Protein AF-A0A6G4WIN7-F1 (afdb_monomer)

Solvent-accessible surface area (backbone atoms only — not comparable to full-atom values): 10337 Å² total; per-residue (Å²): 137,85,84,78,76,86,68,85,60,103,59,51,89,54,84,38,66,51,66,68,57,54,38,56,50,42,56,71,66,41,91,82,50,74,88,77,73,85,82,85,80,58,72,78,83,76,87,49,77,48,69,53,94,63,40,64,57,97,91,48,74,51,52,27,72,78,29,34,38,50,47,69,62,86,67,47,64,68,57,52,21,52,51,42,48,59,62,41,52,58,50,50,53,32,34,76,69,67,76,38,61,77,71,62,56,57,51,47,43,70,61,46,51,60,54,50,52,51,53,37,54,57,22,48,58,54,46,53,65,54,72,72,53,48,70,66,65,51,48,59,45,57,61,55,60,71,70,74,77,82,78,82,80,72,87,79,80,79,89,85,85,80,136

InterPro domains:
  IPR002938 FAD-binding domain [PF01494] (21-123)
  IPR036188 FAD/NAD(P)-binding domain superfamily [G3DSA:3.50.50.60] (47-121)
  IPR036188 FAD/NAD(P)-binding domain superfamily [SSF51905] (44-151)
  IPR050641 Rifamp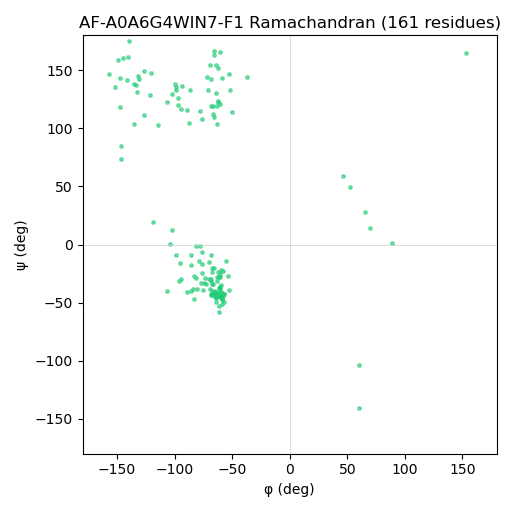icin monooxygenase-like [PTHR43004] (35-127)

Radius of gyration: 24.48 Å; Cα contacts (8 Å, |Δi|>4): 122; chains: 1; bounding box: 72×45×55 Å

Mean predicted aligned error: 13.49 Å

pLDDT: mean 75.49, std 23.53, range [28.36, 98.62]

Secondary structure (DSSP, 8-state):
---PPP--STTTTSPPPPHHHHHHHHHHH-SS-----------------EE-S-SEETTEE--GGGTEE--STTS-HHHHHHHHHHHHHHHHHHHHTTSS-GGGGHHHHHHHHHHHHHHHHHHHHHHHHHHT--HHHHHHHHHHHTTS--PPPPPPP------

Foldseek 3Di:
DDDQDQDDDPQSVDDFDDLVNVLVVCCLQPPVSDRDDDCNDGHDDDADWDADPDQDDQPDGDFFVRGTDGDCVPVCRVVLRVVLCVVQVVQVVCCVVVNDPPCSNVVSCVVNRVVRVVRRVVRVVVVVVVVPQDSVNSVVVVVVVVVPDDDDDDDDDDDDDDD

Organism: NCBI:txid475069

Nearest PDB structures (foldseek):
  5kow-assembly1_A  TM=8.583E-01  e=3.182E-08  Nocardia farcinica
  4k2x-assembly1_A  TM=9.128E-01  e=7.621E-07  Streptomyces rimosus subsp. rimosus ATCC 10970
  6brd-assembly3_C  TM=7.802E-01  e=1.710E-07  Streptomyces venezuelae ATCC 10712
  6brd-assembly1_A  TM=7.922E-01  e=2.814E-07  Streptomyces venezuelae ATCC 10712
  4k2x-assembly1_B  TM=8.517E-01  e=1.420E-06  Streptomyces rimosus subsp. rimosus ATCC 10970

Structure (mmCIF, N/CA/C/O backbone):
data_AF-A0A6G4WIN7-F1
#
_entry.id   AF-A0A6G4WIN7-F1
#
loop_
_atom_site.group_PDB
_atom_site.id
_atom_site.type_symbol
_atom_site.label_atom_id
_atom_site.label_alt_id
_atom_site.label_comp_id
_atom_site.label_asym_id
_atom_site.label_entity_id
_atom_site.label_seq_id
_atom_site.pdbx_PDB_ins_code
_atom_site.Cartn_x
_atom_site.Cartn_y
_atom_site.Cartn_z
_atom_site.oc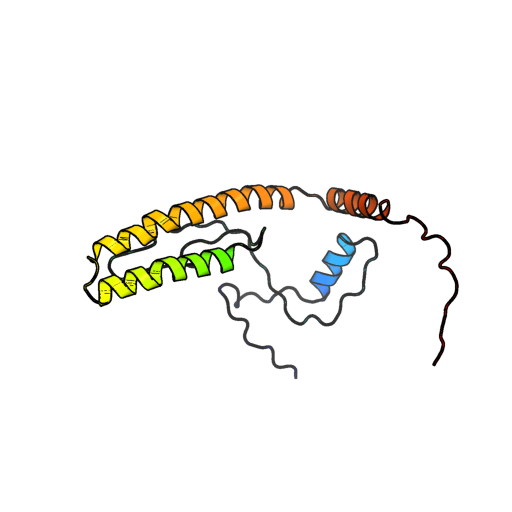cupancy
_atom_site.B_iso_or_equiv
_atom_site.auth_seq_id
_atom_site.auth_comp_id
_atom_site.auth_asym_id
_atom_site.auth_atom_id
_atom_site.pdbx_PDB_model_num
ATOM 1 N N . MET A 1 1 ? 4.588 -28.135 -27.497 1.00 33.94 1 MET A N 1
ATOM 2 C CA . MET A 1 1 ? 3.517 -27.435 -26.757 1.00 33.94 1 MET A CA 1
ATOM 3 C C . MET A 1 1 ? 4.063 -27.033 -25.395 1.00 33.94 1 MET A C 1
ATOM 5 O O . MET A 1 1 ? 4.177 -27.889 -24.531 1.00 33.94 1 MET A O 1
ATOM 9 N N . GLN A 1 2 ? 4.490 -25.780 -25.218 1.00 36.34 2 GLN A N 1
ATOM 10 C CA . GLN A 1 2 ? 4.826 -25.256 -23.889 1.00 36.34 2 GLN A CA 1
ATOM 11 C C . GLN A 1 2 ? 3.551 -24.671 -23.284 1.00 36.34 2 GLN A C 1
ATOM 13 O O . GLN A 1 2 ? 2.962 -23.747 -23.836 1.00 36.34 2 GLN A O 1
ATOM 18 N N . SER A 1 3 ? 3.102 -25.277 -22.189 1.00 37.62 3 SER A N 1
ATOM 19 C CA . SER A 1 3 ? 1.992 -24.793 -21.374 1.00 37.62 3 SER A CA 1
ATOM 20 C C . SER A 1 3 ? 2.393 -23.463 -20.736 1.00 37.62 3 SER A C 1
ATOM 22 O O . SER A 1 3 ? 3.246 -23.444 -19.850 1.00 37.62 3 SER A O 1
ATOM 24 N N . ALA A 1 4 ? 1.798 -22.358 -21.184 1.00 43.12 4 ALA A N 1
ATOM 25 C CA . ALA A 1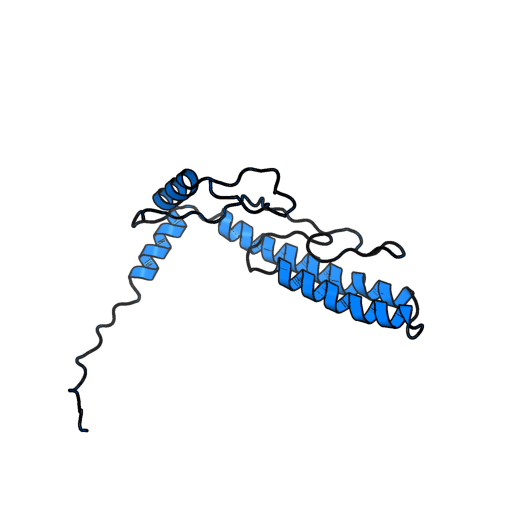 4 ? 1.924 -21.074 -20.508 1.00 43.12 4 ALA A CA 1
ATOM 26 C C . ALA A 1 4 ? 1.194 -21.159 -19.160 1.00 43.12 4 ALA A C 1
ATOM 28 O O . ALA A 1 4 ? -0.003 -21.440 -19.114 1.00 43.12 4 ALA A O 1
ATOM 29 N N . ALA A 1 5 ? 1.924 -20.963 -18.061 1.00 43.59 5 ALA A N 1
ATOM 30 C CA . ALA A 1 5 ? 1.324 -20.847 -16.738 1.00 43.59 5 ALA A CA 1
ATOM 31 C C . ALA A 1 5 ? 0.321 -19.674 -16.720 1.00 43.59 5 ALA A C 1
ATOM 33 O O . ALA A 1 5 ? 0.576 -18.653 -17.369 1.00 43.59 5 ALA A O 1
ATOM 34 N N . PRO A 1 6 ? -0.808 -19.790 -16.000 1.00 41.19 6 PRO A N 1
ATOM 35 C CA . PRO A 1 6 ? -1.793 -18.720 -15.939 1.00 41.19 6 PRO A CA 1
ATOM 36 C C . PRO A 1 6 ? -1.164 -17.473 -15.308 1.00 41.19 6 PRO A C 1
ATOM 38 O O . PRO A 1 6 ? -0.632 -17.512 -14.198 1.00 41.19 6 PRO A O 1
ATOM 41 N N . ILE A 1 7 ? -1.202 -16.362 -16.043 1.00 50.31 7 ILE A N 1
ATOM 42 C CA . ILE A 1 7 ? -0.696 -15.066 -15.589 1.00 50.31 7 ILE A CA 1
ATOM 43 C C . ILE A 1 7 ? -1.734 -14.502 -14.615 1.00 50.31 7 ILE A C 1
ATOM 45 O O . ILE A 1 7 ? -2.823 -14.119 -15.031 1.00 50.31 7 ILE A O 1
ATOM 49 N N . MET A 1 8 ? -1.428 -14.484 -13.317 1.00 37.09 8 MET A N 1
ATOM 50 C CA . MET A 1 8 ? -2.336 -13.977 -12.283 1.00 37.09 8 MET A CA 1
ATOM 51 C C . MET A 1 8 ? -1.992 -12.520 -11.934 1.00 37.09 8 MET A C 1
ATOM 53 O O . MET A 1 8 ? -0.842 -12.216 -11.625 1.00 37.09 8 MET A O 1
ATOM 57 N N . GLY A 1 9 ? -2.977 -11.615 -11.999 1.00 51.16 9 GLY A N 1
ATOM 58 C CA . GLY A 1 9 ? -2.841 -10.191 -11.651 1.00 51.16 9 GLY A CA 1
ATOM 59 C C . GLY A 1 9 ? -3.844 -9.293 -12.391 1.00 51.16 9 GLY A C 1
ATOM 60 O O . GLY A 1 9 ? -4.413 -9.709 -13.392 1.00 51.16 9 GLY A O 1
ATOM 61 N N . ILE A 1 10 ? -4.031 -8.044 -11.936 1.00 53.03 10 ILE A N 1
ATOM 62 C CA . ILE A 1 10 ? -4.967 -7.035 -12.505 1.00 53.03 10 ILE A CA 1
ATOM 63 C C . ILE A 1 10 ? -4.763 -6.752 -14.011 1.00 53.03 10 ILE A C 1
ATOM 65 O O . ILE A 1 10 ? -5.617 -6.150 -14.652 1.00 53.03 10 ILE A O 1
ATOM 69 N N . GLN A 1 11 ? -3.637 -7.177 -14.588 1.00 52.50 11 GLN A N 1
ATOM 70 C CA . GLN A 1 11 ? -3.273 -6.952 -15.992 1.00 52.50 11 GLN A CA 1
ATOM 71 C C . GLN A 1 11 ? -3.108 -8.258 -16.787 1.00 52.50 11 GLN A C 1
ATOM 73 O O . GLN A 1 11 ? -2.478 -8.260 -17.844 1.00 52.50 11 GLN A O 1
ATOM 78 N N . SER A 1 12 ? -3.670 -9.368 -16.293 1.00 52.00 12 SER A N 1
ATOM 79 C CA . SER A 1 12 ? -3.648 -10.680 -16.959 1.00 52.00 12 SER A CA 1
ATOM 80 C C . SER A 1 12 ? -4.315 -10.683 -18.339 1.00 52.00 12 SER A C 1
ATOM 82 O O . SER A 1 12 ? -3.995 -11.528 -19.170 1.00 52.00 12 SER A O 1
ATOM 84 N N . GLU A 1 13 ? -5.204 -9.722 -18.602 1.00 54.94 13 GLU A N 1
ATOM 85 C CA . GLU A 1 13 ? -5.936 -9.596 -19.868 1.00 54.94 13 GLU A CA 1
ATOM 86 C C . GLU A 1 13 ? -5.099 -8.973 -20.999 1.00 54.94 13 GLU A C 1
ATOM 88 O O . GLU A 1 13 ? -5.457 -9.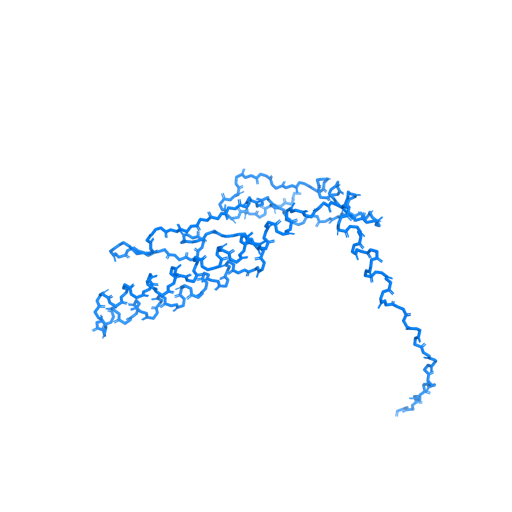068 -22.173 1.00 54.94 13 GLU A O 1
ATOM 93 N N . THR A 1 14 ? -3.957 -8.357 -20.677 1.00 60.12 14 THR A N 1
ATOM 94 C CA . THR A 1 14 ? -3.043 -7.774 -21.669 1.00 60.12 14 THR A CA 1
ATOM 95 C C . THR A 1 14 ? -1.901 -8.728 -21.995 1.00 60.12 14 THR A C 1
ATOM 97 O O . THR A 1 14 ? -1.094 -9.065 -21.129 1.00 60.12 14 THR A O 1
ATOM 100 N N . ARG A 1 15 ? -1.787 -9.125 -23.270 1.00 71.19 15 ARG A N 1
ATOM 101 C CA . ARG A 1 15 ? -0.640 -9.899 -23.764 1.00 71.19 15 ARG A CA 1
ATOM 102 C C . ARG A 1 15 ? 0.640 -9.083 -23.551 1.00 71.19 15 ARG A C 1
ATOM 104 O O . ARG A 1 15 ? 0.744 -7.957 -24.035 1.00 71.19 15 ARG A O 1
ATOM 111 N N . GLY A 1 16 ? 1.580 -9.635 -22.785 1.00 80.56 16 GLY A N 1
ATOM 112 C CA . GLY A 1 16 ? 2.844 -8.969 -22.472 1.00 80.56 16 GLY A CA 1
ATOM 113 C C . GLY A 1 16 ? 3.737 -8.761 -23.707 1.00 80.56 16 GLY A C 1
ATOM 114 O O . GLY A 1 16 ? 3.486 -9.354 -24.760 1.00 80.56 16 GLY A O 1
ATOM 115 N N . PRO A 1 17 ? 4.784 -7.921 -23.603 1.00 89.94 17 PRO A N 1
ATOM 116 C CA . PRO A 1 17 ? 5.700 -7.673 -24.708 1.00 89.94 17 PRO A CA 1
ATOM 117 C C . PRO A 1 17 ? 6.443 -8.945 -25.125 1.00 89.94 17 PRO A C 1
ATOM 119 O O . PRO A 1 17 ? 7.147 -9.559 -24.333 1.00 89.94 17 PRO A O 1
ATOM 122 N N . GLU A 1 18 ? 6.324 -9.310 -26.396 1.00 91.75 18 GLU A N 1
ATOM 123 C CA . GLU A 1 18 ? 7.095 -10.408 -26.986 1.00 91.75 18 GLU A CA 1
ATOM 124 C C . GLU A 1 18 ? 8.608 -10.132 -27.046 1.00 91.75 18 GLU A C 1
ATOM 126 O O . GLU A 1 18 ? 9.054 -8.984 -26.979 1.00 91.75 18 GLU A O 1
ATOM 131 N N . LEU A 1 19 ? 9.400 -11.193 -27.238 1.00 93.06 19 LEU A N 1
ATOM 132 C CA . LEU A 1 19 ? 10.867 -11.141 -27.277 1.00 93.06 19 LEU A CA 1
ATOM 133 C C . LEU A 1 19 ? 11.394 -10.089 -28.268 1.00 93.06 19 LEU A C 1
ATOM 135 O O . LEU A 1 19 ? 12.329 -9.363 -27.943 1.00 93.06 19 LEU A O 1
ATOM 139 N N . ALA A 1 20 ? 10.749 -9.947 -29.431 1.00 93.38 20 ALA A N 1
ATOM 140 C CA . ALA A 1 20 ? 11.103 -8.941 -30.432 1.00 93.38 20 ALA A CA 1
ATOM 141 C C . ALA A 1 20 ? 10.975 -7.498 -29.906 1.00 93.38 20 ALA A C 1
ATOM 143 O O . ALA A 1 20 ? 11.809 -6.651 -30.218 1.00 93.38 20 ALA A O 1
ATOM 144 N N . HIS A 1 21 ? 9.977 -7.213 -29.062 1.00 93.12 21 HIS A N 1
ATOM 145 C CA . HIS A 1 21 ? 9.834 -5.895 -28.441 1.00 93.12 21 HIS A CA 1
ATOM 146 C C . HIS A 1 21 ? 10.964 -5.623 -27.444 1.00 93.12 21 HIS A C 1
ATOM 148 O O . HIS A 1 21 ? 11.493 -4.514 -27.399 1.00 93.12 21 HIS A O 1
ATOM 154 N N . ILE A 1 22 ? 11.358 -6.634 -26.663 1.00 93.06 22 ILE A N 1
ATOM 155 C CA . ILE A 1 22 ? 12.467 -6.517 -25.708 1.00 93.06 22 ILE A CA 1
ATOM 156 C C . ILE A 1 22 ? 13.800 -6.335 -26.446 1.00 93.06 22 ILE A C 1
ATOM 158 O O . ILE A 1 22 ? 14.581 -5.464 -26.067 1.00 93.06 22 ILE A O 1
ATOM 162 N N . GLN A 1 23 ? 14.021 -7.083 -27.532 1.00 94.12 23 GLN A N 1
ATOM 163 C CA . GLN A 1 23 ? 15.187 -6.943 -28.409 1.00 94.12 23 GLN A CA 1
ATOM 164 C C . GLN A 1 23 ? 15.291 -5.518 -28.973 1.00 94.12 23 GLN A C 1
ATOM 166 O O . GLN A 1 23 ? 16.328 -4.872 -28.833 1.00 94.12 23 GLN A O 1
ATOM 171 N N . ALA A 1 24 ? 14.195 -4.979 -29.517 1.00 93.19 24 ALA A N 1
ATOM 172 C CA . ALA A 1 24 ? 14.168 -3.622 -30.059 1.00 93.19 24 ALA A CA 1
ATOM 173 C C . ALA A 1 24 ? 14.468 -2.550 -28.992 1.00 93.19 24 ALA A C 1
ATOM 175 O O . ALA A 1 24 ? 15.140 -1.556 -29.269 1.00 93.19 24 ALA A O 1
ATOM 176 N N . VAL A 1 25 ? 13.995 -2.725 -27.753 1.00 91.44 25 VAL A N 1
ATOM 177 C CA . VAL A 1 25 ? 14.324 -1.810 -26.646 1.00 91.44 25 VAL A CA 1
ATOM 178 C C . VAL A 1 25 ? 15.800 -1.927 -26.253 1.00 91.44 25 VAL A C 1
ATOM 180 O O . VAL A 1 25 ? 16.459 -0.902 -26.065 1.00 91.44 25 VAL A O 1
ATOM 183 N N . ALA A 1 26 ? 16.336 -3.146 -26.168 1.00 90.94 26 ALA A N 1
ATOM 184 C CA . ALA A 1 26 ? 17.739 -3.393 -25.849 1.00 90.94 26 ALA A CA 1
ATOM 185 C C . ALA A 1 26 ? 18.676 -2.734 -26.872 1.00 90.94 26 ALA A C 1
ATOM 187 O O . ALA A 1 26 ? 19.586 -2.012 -26.480 1.00 90.94 26 ALA A O 1
ATOM 188 N N . GLU A 1 27 ? 18.405 -2.878 -28.170 1.00 93.00 27 GLU A N 1
ATOM 189 C CA . GLU A 1 27 ? 19.197 -2.261 -29.246 1.00 93.00 27 GLU A CA 1
ATOM 190 C C . GLU A 1 27 ? 19.185 -0.726 -29.224 1.00 93.00 27 GLU A C 1
ATOM 192 O O . GLU A 1 27 ? 20.137 -0.080 -29.670 1.00 93.00 27 GLU A O 1
ATOM 197 N N . ASN A 1 28 ? 18.109 -0.138 -28.696 1.00 90.88 28 ASN A N 1
ATOM 198 C CA . ASN A 1 28 ? 17.943 1.309 -28.591 1.00 90.88 28 ASN A CA 1
ATOM 199 C C . ASN A 1 28 ? 18.628 1.916 -27.355 1.00 90.88 28 ASN A C 1
ATOM 201 O O . ASN A 1 28 ? 18.981 3.103 -27.370 1.00 90.88 28 ASN A O 1
ATOM 205 N N . ILE A 1 29 ? 18.785 1.135 -26.281 1.00 89.69 29 ILE A N 1
ATOM 206 C CA . ILE A 1 29 ? 19.282 1.608 -24.979 1.00 89.69 29 ILE A CA 1
ATOM 207 C C . ILE A 1 29 ? 20.721 1.147 -24.710 1.00 89.69 29 ILE A C 1
ATOM 209 O O . ILE A 1 29 ? 21.509 1.929 -24.173 1.00 89.69 29 ILE A O 1
ATOM 213 N N . LEU A 1 30 ? 21.062 -0.093 -25.063 1.00 90.38 30 LEU A N 1
ATOM 214 C CA . LEU A 1 30 ? 22.339 -0.735 -24.752 1.00 90.38 30 LEU A CA 1
ATOM 215 C C . LEU A 1 30 ? 23.340 -0.560 -25.901 1.00 90.38 30 LEU A C 1
ATOM 217 O O . LEU A 1 30 ? 23.001 -0.709 -27.074 1.00 90.38 30 LEU A O 1
ATOM 221 N N . SER A 1 31 ? 24.590 -0.244 -25.563 1.00 90.19 31 SER A N 1
ATOM 222 C CA . SER A 1 31 ? 25.639 0.042 -26.554 1.00 90.19 31 SER A CA 1
ATOM 223 C C . SER A 1 31 ? 26.170 -1.209 -27.261 1.00 90.19 31 SER A C 1
ATOM 225 O O . SER A 1 31 ? 26.542 -1.140 -28.428 1.00 90.19 31 SER A O 1
ATOM 227 N N . ASP A 1 32 ? 26.216 -2.336 -26.558 1.00 91.06 32 ASP A N 1
ATOM 228 C CA . ASP A 1 32 ? 26.743 -3.630 -27.005 1.00 91.06 32 ASP A CA 1
ATOM 229 C C . ASP A 1 32 ? 25.717 -4.481 -27.769 1.00 91.06 32 ASP A C 1
ATOM 231 O O . ASP A 1 32 ? 26.092 -5.477 -28.382 1.00 91.06 32 ASP A O 1
ATOM 235 N N . LYS A 1 33 ? 24.442 -4.060 -27.784 1.00 91.69 33 LYS A N 1
ATOM 236 C CA . LYS A 1 33 ? 23.336 -4.674 -28.544 1.00 91.69 33 LYS A CA 1
ATOM 237 C C . LYS A 1 33 ? 23.291 -6.206 -28.408 1.00 91.69 33 LYS A C 1
ATOM 239 O O . LYS A 1 33 ? 23.386 -6.922 -29.411 1.00 91.69 33 LYS A O 1
ATOM 244 N N . PRO A 1 34 ? 23.154 -6.726 -27.178 1.00 93.25 34 PRO A N 1
ATOM 245 C CA . PRO A 1 34 ? 23.144 -8.161 -26.952 1.00 93.25 34 PRO A CA 1
ATOM 246 C C . PRO A 1 34 ? 21.960 -8.828 -27.663 1.00 93.25 34 PRO A C 1
ATOM 248 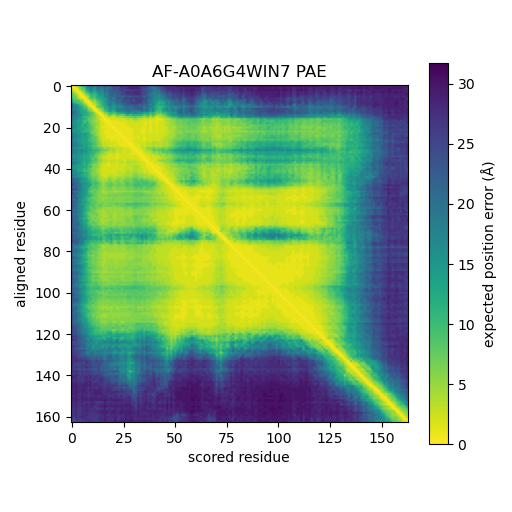O O . PRO A 1 34 ? 20.897 -8.229 -27.851 1.00 93.25 34 PRO A O 1
ATOM 251 N N . GLN A 1 35 ? 22.142 -10.098 -28.028 1.00 95.19 35 GLN A N 1
ATOM 252 C CA . GLN A 1 35 ? 21.041 -10.955 -28.462 1.00 95.19 35 GLN A CA 1
ATOM 253 C C . GLN A 1 35 ? 20.269 -11.425 -27.225 1.00 95.19 35 GLN A C 1
ATOM 255 O O . GLN A 1 35 ? 20.818 -12.137 -26.382 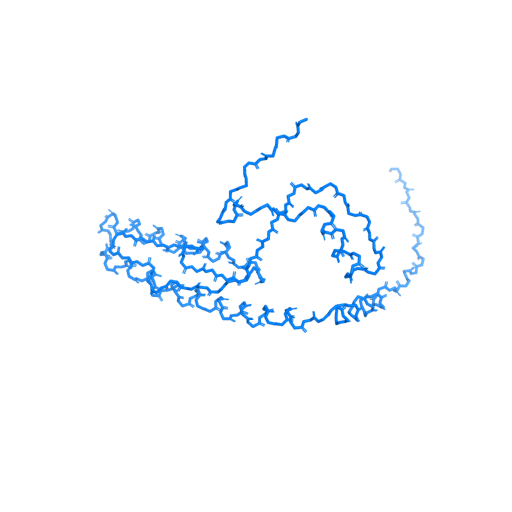1.00 95.19 35 GLN A O 1
ATOM 260 N N . ILE A 1 36 ? 19.009 -11.011 -27.100 1.00 93.94 36 ILE A N 1
ATOM 261 C CA . ILE A 1 36 ? 18.122 -11.416 -26.010 1.00 93.94 36 ILE A CA 1
ATOM 262 C C . ILE A 1 36 ? 17.436 -12.728 -26.400 1.00 93.94 36 ILE A C 1
ATOM 264 O O . ILE A 1 36 ? 16.911 -12.868 -27.504 1.00 93.94 36 ILE A O 1
ATOM 268 N N . GLY A 1 37 ? 17.411 -13.694 -25.485 1.00 92.81 37 GLY A N 1
ATOM 269 C CA . GLY A 1 37 ? 16.795 -15.002 -25.703 1.00 92.81 37 GLY A CA 1
ATOM 270 C C . GLY A 1 37 ? 16.039 -15.504 -24.477 1.00 92.81 37 GLY A C 1
ATOM 271 O O . GLY A 1 37 ? 16.068 -14.884 -23.419 1.00 92.81 37 GLY A O 1
ATOM 272 N N . ASP A 1 38 ? 15.362 -16.641 -24.646 1.00 92.06 38 ASP A N 1
ATOM 273 C CA . ASP A 1 38 ? 14.695 -17.395 -23.575 1.00 92.06 38 ASP A CA 1
ATOM 274 C C . ASP A 1 38 ? 13.726 -16.568 -22.700 1.00 92.06 38 ASP A C 1
ATOM 276 O O . ASP A 1 38 ? 13.778 -16.594 -21.469 1.00 92.06 38 ASP A O 1
ATOM 280 N N . LEU A 1 39 ? 12.818 -15.809 -23.331 1.00 90.25 39 LEU A N 1
ATOM 281 C CA . LEU A 1 39 ? 11.805 -15.030 -22.612 1.00 90.25 39 LEU A CA 1
ATOM 282 C C . LEU A 1 39 ? 10.858 -15.953 -21.830 1.00 90.25 39 LEU A C 1
ATOM 284 O O . LEU A 1 39 ? 9.948 -16.555 -22.398 1.00 90.25 39 LEU A O 1
ATOM 288 N N . ARG A 1 40 ? 11.054 -16.028 -20.510 1.00 90.88 40 ARG A N 1
ATOM 289 C CA . ARG A 1 40 ? 10.219 -16.837 -19.607 1.00 90.88 40 ARG A CA 1
ATOM 290 C C . ARG A 1 40 ? 8.909 -16.159 -19.224 1.00 90.88 40 ARG A C 1
ATOM 292 O O . ARG A 1 40 ? 7.890 -16.832 -19.104 1.00 90.88 40 ARG A O 1
ATOM 299 N N . TRP A 1 41 ? 8.936 -14.845 -19.012 1.00 89.31 41 TRP A N 1
ATOM 300 C CA . TRP A 1 41 ? 7.765 -14.067 -18.617 1.00 89.31 41 TRP A CA 1
ATOM 301 C C . TRP A 1 41 ? 7.926 -12.594 -18.992 1.00 89.31 41 TRP A C 1
ATOM 303 O O . TRP A 1 41 ? 9.026 -12.046 -18.941 1.00 89.31 41 TRP A O 1
ATOM 313 N N . SER A 1 42 ? 6.815 -11.950 -19.341 1.00 88.62 42 SER A N 1
ATOM 314 C CA . SER A 1 42 ? 6.768 -10.531 -19.689 1.00 88.62 42 SER A CA 1
ATOM 315 C C . SER A 1 42 ? 5.434 -9.929 -19.273 1.00 88.62 42 SER A C 1
ATOM 317 O O . SER A 1 42 ? 4.392 -10.565 -19.444 1.00 88.62 42 SER A O 1
ATOM 319 N N . SER A 1 43 ? 5.452 -8.685 -18.810 1.00 85.19 43 SER A N 1
ATOM 320 C CA . SER A 1 43 ? 4.248 -7.901 -18.539 1.00 85.19 43 SER A CA 1
ATOM 321 C C . SER A 1 43 ? 4.484 -6.431 -18.863 1.00 85.19 43 SER A C 1
ATOM 323 O O . SER A 1 43 ? 5.621 -5.965 -18.952 1.00 85.19 43 SER A O 1
ATOM 325 N N . THR A 1 44 ? 3.396 -5.693 -19.052 1.00 82.88 44 THR A N 1
ATOM 326 C CA . THR A 1 44 ? 3.419 -4.233 -19.117 1.00 82.88 44 THR A CA 1
ATOM 327 C C . THR A 1 44 ? 2.836 -3.685 -17.833 1.00 82.88 44 THR A C 1
ATOM 329 O O . THR A 1 44 ? 1.672 -3.955 -17.564 1.00 82.88 44 THR A O 1
ATOM 332 N N . PHE A 1 45 ? 3.579 -2.868 -17.091 1.00 75.38 45 PHE A N 1
ATOM 333 C CA . PHE A 1 45 ? 3.013 -2.124 -15.970 1.00 75.38 45 PHE A CA 1
ATOM 334 C C . PHE A 1 45 ? 2.709 -0.689 -16.407 1.00 75.38 45 PHE A C 1
ATOM 336 O O . PHE A 1 45 ? 3.495 -0.056 -17.113 1.00 75.38 45 PHE A O 1
ATOM 343 N N . ARG A 1 46 ? 1.559 -0.157 -15.986 1.00 75.62 46 ARG A N 1
ATOM 344 C CA . ARG A 1 46 ? 1.253 1.270 -16.147 1.00 75.62 46 ARG A CA 1
ATOM 345 C C . ARG A 1 46 ? 1.543 1.976 -14.837 1.00 75.62 46 ARG A C 1
ATOM 347 O O . ARG A 1 46 ? 1.117 1.519 -13.781 1.00 75.62 46 ARG A O 1
ATOM 354 N N . ILE A 1 47 ? 2.245 3.101 -14.915 1.00 74.19 47 ILE A N 1
ATOM 355 C CA . ILE A 1 47 ? 2.498 3.938 -13.746 1.00 74.19 47 ILE A CA 1
ATOM 356 C C . ILE A 1 47 ? 1.159 4.527 -13.297 1.00 74.19 47 ILE A C 1
ATOM 358 O O . ILE A 1 47 ? 0.557 5.335 -13.999 1.00 74.19 47 ILE A O 1
ATOM 362 N N . SER A 1 48 ? 0.696 4.094 -12.129 1.00 76.69 48 SER A N 1
ATOM 363 C CA . SER A 1 48 ? -0.499 4.601 -11.466 1.00 76.69 48 SER A CA 1
ATOM 364 C C . SER A 1 48 ? -0.150 4.919 -10.019 1.00 76.69 48 SER A C 1
ATOM 366 O O . SER A 1 48 ? 0.630 4.209 -9.389 1.00 76.69 48 SER A O 1
ATOM 368 N N . MET A 1 49 ? -0.734 5.998 -9.512 1.00 80.75 49 MET A N 1
ATOM 369 C CA . MET A 1 49 ? -0.617 6.439 -8.126 1.00 80.75 49 MET A CA 1
ATOM 370 C C . MET A 1 49 ? -2.027 6.609 -7.588 1.00 80.75 49 MET A C 1
ATOM 372 O O . MET A 1 49 ? -2.769 7.463 -8.072 1.00 80.75 49 MET A O 1
ATOM 376 N N . ARG A 1 50 ? -2.428 5.743 -6.663 1.00 86.38 50 ARG A N 1
ATOM 377 C CA . ARG A 1 50 ? -3.761 5.753 -6.060 1.00 86.38 50 ARG A CA 1
ATOM 378 C C . ARG A 1 50 ? -3.643 5.415 -4.587 1.00 86.38 50 ARG A C 1
ATOM 380 O O . ARG A 1 50 ? -2.860 4.549 -4.215 1.00 86.38 50 ARG A O 1
ATOM 387 N N . LEU A 1 51 ? -4.443 6.082 -3.775 1.00 92.25 51 LEU A N 1
ATOM 388 C CA . LEU A 1 51 ? -4.584 5.825 -2.352 1.00 92.25 51 LEU A CA 1
ATOM 389 C C . LEU A 1 51 ? -6.078 5.771 -2.058 1.00 92.25 51 LEU A C 1
ATOM 391 O O . LEU A 1 51 ? -6.813 6.648 -2.507 1.00 92.25 51 LEU A O 1
ATOM 395 N N . ALA A 1 52 ? -6.526 4.747 -1.342 1.00 94.94 52 ALA A N 1
ATOM 396 C CA . ALA A 1 52 ? -7.912 4.651 -0.922 1.00 94.94 52 ALA A CA 1
ATOM 397 C C . ALA A 1 52 ? -8.246 5.735 0.117 1.00 94.94 52 ALA A C 1
ATOM 399 O O . ALA A 1 52 ? -7.448 6.050 1.009 1.00 94.94 52 ALA A O 1
ATOM 400 N N . ASP A 1 53 ? -9.454 6.288 0.024 1.00 94.69 53 ASP A N 1
ATOM 401 C CA . ASP A 1 53 ? -9.928 7.302 0.971 1.00 94.69 53 ASP A CA 1
ATOM 402 C C . ASP A 1 53 ? -10.135 6.725 2.371 1.00 94.69 53 ASP A C 1
ATOM 404 O O . ASP A 1 53 ? -9.868 7.408 3.359 1.00 94.69 53 ASP A O 1
ATOM 408 N N . ARG A 1 54 ? -10.559 5.459 2.446 1.00 95.81 54 ARG A N 1
ATOM 409 C CA . ARG A 1 54 ? -10.762 4.700 3.681 1.00 95.81 54 ARG A CA 1
ATOM 410 C C . ARG A 1 54 ? -10.173 3.306 3.542 1.00 95.81 54 ARG A C 1
ATOM 412 O O . ARG A 1 54 ? -10.325 2.667 2.507 1.00 95.81 54 ARG A O 1
ATOM 419 N N . TYR A 1 55 ? -9.513 2.841 4.592 1.00 97.38 55 TYR A N 1
ATOM 420 C CA . TYR A 1 55 ? -8.969 1.490 4.719 1.00 97.38 55 TYR A CA 1
ATOM 421 C C . TYR A 1 55 ? -9.934 0.564 5.466 1.00 97.38 55 TYR A C 1
ATOM 423 O O . TYR A 1 55 ? -9.778 -0.658 5.414 1.00 97.38 55 TYR A O 1
ATOM 431 N N . ARG A 1 56 ? -10.925 1.138 6.159 1.00 96.75 56 ARG A N 1
ATOM 432 C CA . ARG A 1 56 ? -11.949 0.407 6.901 1.00 96.75 56 ARG A CA 1
ATOM 433 C C . ARG A 1 56 ? -13.345 0.955 6.625 1.00 96.75 56 ARG A C 1
ATOM 435 O O . ARG A 1 56 ? -13.586 2.157 6.710 1.00 96.75 56 ARG A O 1
ATOM 442 N N . GLU A 1 57 ? -14.292 0.040 6.448 1.00 96.81 57 GLU A N 1
ATOM 443 C CA . GLU A 1 57 ? -15.723 0.330 6.505 1.00 96.81 57 GLU A CA 1
ATOM 444 C C . GLU A 1 57 ? -16.442 -0.752 7.323 1.00 96.81 57 GLU A C 1
ATOM 446 O O . GLU A 1 57 ? -16.610 -1.899 6.903 1.00 96.81 57 GLU A O 1
ATOM 451 N N . GLY A 1 58 ? -16.808 -0.414 8.564 1.00 94.12 58 GLY A N 1
ATOM 452 C CA . GLY A 1 58 ? -17.414 -1.356 9.505 1.00 94.12 58 GLY A CA 1
ATOM 453 C C . GLY A 1 58 ? -16.510 -2.559 9.810 1.00 94.12 58 GLY A C 1
ATOM 454 O O . GLY A 1 58 ? -15.573 -2.460 10.610 1.00 94.12 58 GLY A O 1
ATOM 455 N N . ARG A 1 59 ? -16.830 -3.712 9.211 1.00 95.38 59 ARG A N 1
ATOM 456 C CA . ARG A 1 59 ? -16.091 -4.985 9.352 1.00 95.38 59 ARG A CA 1
ATOM 457 C C . ARG A 1 59 ? -15.227 -5.326 8.135 1.00 95.38 59 ARG A C 1
ATOM 459 O O . ARG A 1 59 ? -14.592 -6.376 8.132 1.00 95.38 59 ARG A O 1
ATOM 466 N N . VAL A 1 60 ? -15.219 -4.470 7.119 1.00 97.38 60 VAL A N 1
ATOM 467 C CA . VAL A 1 60 ? -14.449 -4.655 5.890 1.00 97.38 60 VAL A CA 1
ATOM 468 C C . VAL A 1 60 ? -13.164 -3.844 5.982 1.00 97.38 60 VAL A C 1
ATOM 470 O O . VAL A 1 60 ? -13.185 -2.692 6.417 1.00 97.38 60 VAL A O 1
ATOM 473 N N . PHE A 1 61 ? -12.056 -4.463 5.579 1.00 98.06 61 PHE A N 1
ATOM 474 C CA . PHE A 1 61 ? -10.721 -3.873 5.584 1.00 98.06 61 PHE A CA 1
ATOM 475 C C . PHE A 1 61 ? -10.049 -4.118 4.234 1.00 98.06 61 PHE A C 1
ATOM 477 O O . PHE A 1 61 ? -10.227 -5.182 3.641 1.00 98.06 61 PHE A O 1
ATOM 484 N N . ILE A 1 62 ? -9.247 -3.158 3.784 1.00 98.12 62 ILE A N 1
ATOM 485 C CA . ILE A 1 62 ? -8.372 -3.288 2.612 1.00 98.12 62 ILE A CA 1
ATOM 486 C C . ILE A 1 62 ? -6.916 -3.067 3.030 1.00 98.12 62 ILE A C 1
ATOM 488 O O . ILE A 1 62 ? -6.652 -2.292 3.943 1.00 98.12 62 ILE A O 1
ATOM 492 N N . ALA A 1 63 ? -5.982 -3.750 2.367 1.00 96.75 63 ALA A N 1
ATOM 493 C CA . ALA A 1 63 ? -4.546 -3.691 2.646 1.00 96.75 63 ALA A CA 1
ATOM 494 C C . ALA A 1 63 ? -3.733 -3.910 1.358 1.00 96.75 63 ALA A C 1
ATOM 496 O O . ALA A 1 63 ? -4.243 -4.499 0.400 1.00 96.75 63 ALA A O 1
ATOM 497 N N . GLY A 1 64 ? -2.468 -3.471 1.340 1.00 94.69 64 GLY A N 1
ATOM 498 C CA . GLY A 1 64 ? -1.589 -3.623 0.173 1.00 94.69 64 GLY A CA 1
ATOM 499 C C . GLY A 1 64 ? -2.137 -2.921 -1.071 1.00 94.69 64 GLY A C 1
ATOM 500 O O . GLY A 1 64 ? -2.736 -1.855 -0.955 1.00 94.69 64 GLY A O 1
ATOM 501 N N . ASP A 1 65 ? -1.995 -3.545 -2.243 1.00 91.56 65 ASP A N 1
ATOM 502 C CA . ASP A 1 65 ? -2.393 -2.963 -3.536 1.00 91.56 65 ASP A CA 1
ATOM 503 C C . ASP A 1 65 ? -3.880 -2.565 -3.622 1.00 91.56 65 ASP A C 1
ATOM 505 O O . ASP A 1 65 ? -4.249 -1.696 -4.412 1.00 91.56 65 ASP A O 1
ATOM 509 N N . ALA A 1 66 ? -4.747 -3.165 -2.796 1.00 93.31 66 ALA A N 1
ATOM 510 C CA . ALA A 1 66 ? -6.150 -2.764 -2.698 1.00 93.31 66 ALA A CA 1
ATOM 511 C C . ALA A 1 66 ? -6.327 -1.393 -2.019 1.00 93.31 66 ALA A C 1
ATOM 513 O O . ALA A 1 66 ? -7.283 -0.678 -2.308 1.00 93.31 66 ALA A O 1
ATOM 514 N N . ALA A 1 67 ? -5.417 -1.034 -1.113 1.00 93.75 67 ALA A N 1
ATOM 515 C CA . ALA A 1 67 ? -5.441 0.205 -0.344 1.00 93.75 67 ALA A CA 1
ATOM 516 C C . ALA A 1 67 ? -4.563 1.302 -0.965 1.00 93.75 67 ALA A C 1
ATOM 518 O O . ALA A 1 67 ? -4.882 2.487 -0.862 1.00 93.75 67 ALA A O 1
ATOM 519 N N . HIS A 1 68 ? -3.466 0.931 -1.624 1.00 91.44 68 HIS A N 1
ATOM 520 C CA . HIS A 1 68 ? -2.544 1.872 -2.253 1.00 91.44 68 HIS A CA 1
ATOM 521 C C . HIS A 1 68 ? -1.829 1.239 -3.442 1.00 91.44 68 HIS A C 1
ATOM 523 O O . HIS A 1 68 ? -1.339 0.124 -3.376 1.00 91.44 68 HIS A O 1
ATOM 529 N N . ILE A 1 69 ? -1.737 1.984 -4.541 1.00 86.69 69 ILE A N 1
ATOM 530 C CA . ILE A 1 69 ? -0.968 1.621 -5.731 1.00 86.69 69 ILE A CA 1
ATOM 531 C C . ILE A 1 69 ? 0.042 2.732 -5.955 1.00 86.69 69 ILE A C 1
ATOM 533 O O . ILE A 1 69 ? -0.324 3.907 -6.031 1.00 86.69 69 ILE A O 1
ATOM 537 N N . HIS A 1 70 ? 1.305 2.368 -6.105 1.00 81.50 70 HIS A N 1
ATOM 538 C CA . HIS A 1 70 ? 2.376 3.310 -6.375 1.00 81.50 70 HIS A CA 1
ATOM 539 C C . HIS A 1 70 ? 3.371 2.718 -7.387 1.00 81.50 70 HIS A C 1
ATOM 541 O O . HIS A 1 70 ? 3.401 1.502 -7.592 1.00 81.50 70 HIS A O 1
ATOM 547 N N . PRO A 1 71 ? 4.200 3.550 -8.042 1.00 73.81 71 PRO A N 1
ATOM 548 C CA . PRO A 1 71 ? 5.219 3.074 -8.965 1.00 73.81 71 PRO A CA 1
ATOM 549 C C . PRO A 1 71 ? 6.121 2.005 -8.319 1.00 73.81 71 PRO A C 1
ATOM 551 O O . PRO A 1 71 ? 6.423 2.105 -7.124 1.00 73.81 71 PRO A O 1
ATOM 554 N N . PRO A 1 72 ? 6.614 1.016 -9.093 1.00 69.00 72 PRO A N 1
ATOM 555 C CA . PRO A 1 72 ? 7.493 -0.037 -8.574 1.00 69.00 72 PRO A CA 1
ATOM 556 C C . PRO A 1 72 ? 8.877 0.492 -8.172 1.00 69.00 72 PRO A C 1
ATOM 558 O O . PRO A 1 72 ? 9.671 -0.230 -7.568 1.00 69.00 72 PRO A O 1
ATOM 561 N N . THR A 1 73 ? 9.180 1.747 -8.510 1.00 67.19 73 THR A N 1
ATOM 562 C CA . THR A 1 73 ? 10.420 2.446 -8.183 1.00 67.19 73 THR A CA 1
ATOM 563 C C . THR A 1 73 ? 10.733 2.314 -6.690 1.00 67.19 73 THR A C 1
ATOM 565 O O . THR A 1 73 ? 10.000 2.821 -5.848 1.00 67.19 73 THR A O 1
ATOM 568 N N . GLY A 1 74 ? 11.820 1.616 -6.352 1.00 62.94 74 GLY A N 1
ATOM 569 C CA . GLY A 1 74 ? 12.231 1.378 -4.962 1.00 62.94 74 GLY A CA 1
ATOM 570 C C . GLY A 1 74 ? 11.650 0.121 -4.298 1.00 62.94 74 GLY A C 1
ATOM 571 O O . GLY A 1 74 ? 11.951 -0.115 -3.132 1.00 62.94 74 GLY A O 1
ATOM 572 N N . GLY A 1 75 ? 10.851 -0.697 -4.995 1.00 76.38 75 GLY A N 1
ATOM 573 C CA . GLY A 1 75 ? 10.450 -2.035 -4.529 1.00 76.38 75 GLY A CA 1
ATOM 574 C C . GLY A 1 75 ? 9.567 -2.055 -3.275 1.00 76.38 75 GLY A C 1
ATOM 575 O O . GLY A 1 75 ? 9.611 -3.008 -2.500 1.00 76.38 75 GLY A O 1
ATOM 576 N N . GLN A 1 76 ? 8.787 -1.000 -3.034 1.00 81.62 76 GLN A N 1
ATOM 577 C CA . GLN A 1 76 ? 8.080 -0.824 -1.760 1.00 81.62 76 GLN A CA 1
ATOM 578 C C . GLN A 1 76 ? 6.714 -1.526 -1.680 1.00 81.62 76 GLN A C 1
ATOM 580 O O . GLN A 1 76 ? 6.245 -1.756 -0.576 1.00 81.62 76 GLN A O 1
ATOM 585 N N . GLY A 1 77 ? 6.091 -1.921 -2.798 1.00 84.56 77 GLY A N 1
ATOM 586 C CA . GLY A 1 77 ? 4.669 -2.319 -2.814 1.00 84.56 77 GLY A CA 1
ATOM 587 C C . GLY A 1 77 ? 4.375 -3.529 -1.930 1.00 84.56 77 GLY A C 1
ATOM 588 O O . GLY A 1 77 ? 3.643 -3.436 -0.945 1.00 84.56 77 GLY A O 1
ATOM 589 N N . MET A 1 78 ? 5.061 -4.642 -2.206 1.00 89.75 78 MET A N 1
ATOM 590 C CA . MET A 1 78 ? 4.960 -5.864 -1.402 1.00 89.75 78 MET A CA 1
ATOM 591 C C . MET A 1 78 ? 5.319 -5.619 0.071 1.00 89.75 78 MET A C 1
ATOM 593 O O . MET A 1 78 ? 4.630 -6.103 0.965 1.00 89.75 78 MET A O 1
ATOM 597 N N . ASN A 1 79 ? 6.377 -4.846 0.330 1.00 91.50 79 ASN A N 1
ATOM 598 C CA . ASN A 1 79 ? 6.847 -4.572 1.688 1.00 91.50 79 ASN A CA 1
ATOM 599 C C . ASN A 1 79 ? 5.809 -3.786 2.501 1.00 91.50 79 ASN A C 1
ATOM 601 O O . ASN A 1 79 ? 5.504 -4.158 3.634 1.00 91.50 79 ASN A O 1
ATOM 605 N N . THR A 1 80 ? 5.229 -2.738 1.916 1.00 91.12 80 THR A N 1
ATOM 606 C CA . THR A 1 80 ? 4.176 -1.940 2.552 1.00 91.12 80 THR A CA 1
ATOM 607 C C . THR A 1 80 ? 2.926 -2.783 2.797 1.00 91.12 80 THR A C 1
ATOM 609 O O . THR A 1 80 ? 2.374 -2.734 3.893 1.00 91.12 80 THR A O 1
ATOM 612 N N . GLY A 1 81 ? 2.524 -3.620 1.833 1.00 94.38 81 GLY A N 1
ATOM 613 C CA . GLY A 1 81 ? 1.378 -4.520 1.990 1.00 94.38 81 GLY A CA 1
ATOM 614 C C . GLY A 1 81 ? 1.555 -5.555 3.108 1.00 94.38 81 GLY A C 1
ATOM 615 O O . GLY A 1 81 ? 0.637 -5.769 3.900 1.00 94.38 81 GLY A O 1
ATOM 616 N N . ILE A 1 82 ? 2.747 -6.146 3.244 1.00 96.81 82 ILE A N 1
ATOM 617 C CA . ILE A 1 82 ? 3.066 -7.050 4.363 1.00 96.81 82 ILE A CA 1
ATOM 618 C C . ILE A 1 82 ? 2.957 -6.311 5.701 1.00 96.81 82 ILE A C 1
ATOM 620 O O . ILE A 1 82 ? 2.388 -6.841 6.653 1.00 96.81 82 ILE A O 1
ATOM 624 N N . GLN A 1 83 ? 3.464 -5.079 5.782 1.00 97.31 83 GLN A N 1
ATOM 625 C CA . GLN A 1 83 ? 3.378 -4.274 7.003 1.00 97.31 83 GLN A CA 1
ATOM 626 C C . GLN A 1 83 ? 1.939 -3.880 7.353 1.00 97.31 83 GLN A C 1
ATOM 628 O O . GLN A 1 83 ? 1.602 -3.810 8.534 1.00 97.31 83 GLN A O 1
ATOM 633 N N . ASP A 1 84 ? 1.080 -3.650 6.358 1.00 97.94 84 ASP A N 1
ATOM 634 C CA . ASP A 1 84 ? -0.343 -3.403 6.594 1.00 97.94 84 ASP A CA 1
ATOM 635 C C . ASP A 1 84 ? -1.017 -4.625 7.214 1.00 97.94 84 ASP A C 1
ATOM 637 O O . ASP A 1 84 ? -1.692 -4.503 8.238 1.00 97.94 84 ASP A O 1
ATOM 641 N N . ALA A 1 85 ? -0.796 -5.805 6.626 1.00 98.06 85 ALA A N 1
ATOM 642 C CA . ALA A 1 85 ? -1.331 -7.058 7.143 1.00 98.06 85 ALA A CA 1
ATOM 643 C C . ALA A 1 85 ? -0.802 -7.345 8.554 1.00 98.06 85 ALA A C 1
ATOM 645 O O . ALA A 1 85 ? -1.575 -7.692 9.449 1.00 98.06 85 ALA A O 1
ATOM 646 N N . TYR A 1 86 ? 0.497 -7.133 8.775 1.00 98.31 86 TYR A N 1
ATOM 647 C CA . TYR A 1 86 ? 1.126 -7.282 10.082 1.00 98.31 86 TYR A CA 1
ATOM 648 C C . TYR A 1 86 ? 0.498 -6.349 11.124 1.00 98.31 86 TYR A C 1
ATOM 650 O O . TYR A 1 86 ? 0.173 -6.801 12.218 1.00 98.31 86 TYR A O 1
ATOM 658 N N . ASN A 1 87 ? 0.268 -5.073 10.791 1.00 98.50 87 ASN A N 1
ATOM 659 C CA . ASN A 1 87 ? -0.369 -4.114 11.696 1.00 98.50 87 ASN A CA 1
ATOM 660 C C . ASN A 1 87 ? -1.815 -4.508 12.038 1.00 98.50 87 ASN A C 1
ATOM 662 O O . ASN A 1 87 ? -2.215 -4.433 13.198 1.00 98.50 87 ASN A O 1
ATOM 666 N N . LEU A 1 88 ? -2.591 -4.945 11.045 1.00 98.38 88 LEU A N 1
ATOM 667 C CA . LEU A 1 88 ? -4.009 -5.248 11.220 1.00 98.38 88 LEU A CA 1
ATOM 668 C C . LEU A 1 88 ? -4.254 -6.571 11.964 1.00 98.38 88 LEU A C 1
ATOM 670 O O . LEU A 1 88 ? -5.165 -6.654 12.790 1.00 98.38 88 LEU A O 1
ATOM 674 N N . ALA A 1 89 ? -3.453 -7.606 11.696 1.00 98.44 89 ALA A N 1
ATOM 675 C CA . ALA A 1 89 ? -3.724 -8.972 12.148 1.00 98.44 89 ALA A CA 1
ATOM 676 C C . ALA A 1 89 ? -3.837 -9.098 13.676 1.00 98.44 89 ALA A C 1
ATOM 678 O O . ALA A 1 89 ? -4.787 -9.697 14.188 1.00 98.44 89 ALA A O 1
ATOM 679 N N . TRP A 1 90 ? -2.902 -8.510 14.427 1.00 98.44 90 TRP A N 1
ATOM 680 C CA . TRP A 1 90 ? -2.931 -8.600 15.889 1.00 98.44 90 TRP A CA 1
ATOM 681 C C . TRP A 1 90 ? -4.047 -7.742 16.500 1.00 98.44 90 TRP A C 1
ATOM 683 O O . TRP A 1 90 ? -4.668 -8.163 17.476 1.00 98.44 90 TRP A O 1
ATOM 693 N N . LYS A 1 91 ? -4.367 -6.586 15.902 1.00 98.62 91 LYS A N 1
ATOM 694 C CA . LYS A 1 91 ? -5.487 -5.737 16.337 1.00 98.62 91 LYS A CA 1
ATOM 695 C C . LYS A 1 91 ? -6.817 -6.467 16.174 1.00 98.62 91 LYS A C 1
ATOM 697 O O . LYS A 1 91 ? -7.627 -6.486 17.101 1.00 98.62 91 LYS A O 1
ATOM 702 N N . LEU A 1 92 ? -7.010 -7.134 15.031 1.00 98.31 92 LEU A N 1
ATOM 703 C CA . LEU A 1 92 ? -8.171 -7.994 14.791 1.00 98.31 92 LEU A CA 1
ATOM 704 C C . LEU A 1 92 ? -8.250 -9.112 15.828 1.00 98.31 92 LEU A C 1
ATOM 706 O O . LEU A 1 92 ? -9.308 -9.318 16.417 1.00 98.31 92 LEU A O 1
ATOM 710 N N . ALA A 1 93 ? -7.135 -9.793 16.100 1.00 98.50 93 ALA A N 1
ATOM 711 C CA . ALA A 1 93 ? -7.100 -10.869 17.083 1.00 98.50 93 ALA A CA 1
ATOM 712 C C . ALA A 1 93 ? -7.499 -10.397 18.493 1.00 98.50 93 ALA A C 1
ATOM 714 O O . ALA A 1 93 ? -8.234 -11.106 19.180 1.00 98.50 93 ALA A O 1
ATOM 715 N N . LEU A 1 94 ? -7.059 -9.211 18.927 1.00 98.62 94 LEU A N 1
ATOM 716 C CA . LEU A 1 94 ? -7.434 -8.655 20.233 1.00 98.62 94 LEU A CA 1
ATOM 717 C C . LEU A 1 94 ? -8.924 -8.316 20.321 1.00 98.62 94 LEU A C 1
ATOM 719 O O . LEU A 1 94 ? -9.558 -8.632 21.328 1.00 98.62 94 LEU A O 1
ATOM 723 N N . VAL A 1 95 ? -9.495 -7.718 19.273 1.00 98.25 95 VAL A N 1
ATOM 724 C CA . VAL A 1 95 ? -10.930 -7.396 19.240 1.00 98.25 95 VAL A CA 1
ATOM 725 C C . VAL A 1 95 ? -11.784 -8.661 19.195 1.00 98.25 95 VAL A C 1
ATOM 727 O O . VAL A 1 95 ? -12.756 -8.768 19.938 1.00 98.25 95 VAL A O 1
ATOM 730 N N . LEU A 1 96 ? -11.410 -9.654 18.383 1.00 98.00 96 LEU A N 1
ATOM 731 C CA . LEU A 1 96 ? -12.138 -10.925 18.290 1.00 98.00 96 LEU A CA 1
ATOM 732 C C . LEU A 1 96 ? -12.125 -11.713 19.606 1.00 98.00 96 LEU A C 1
ATOM 734 O O . LEU A 1 96 ? -13.092 -12.403 19.913 1.00 98.00 96 LEU A O 1
ATOM 738 N N . LYS A 1 97 ? -11.054 -11.591 20.397 1.00 98.44 97 LYS A N 1
ATOM 739 C CA . LYS A 1 97 ? -10.945 -12.199 21.732 1.00 98.44 97 LYS A CA 1
ATOM 740 C C . LYS A 1 97 ? -11.634 -11.388 22.837 1.00 98.44 97 LYS A C 1
ATOM 742 O O . LYS A 1 97 ? -11.581 -11.795 23.991 1.00 98.44 97 LYS A O 1
ATOM 747 N N . GLY A 1 98 ? -12.228 -10.235 22.518 1.00 98.06 98 GLY A N 1
ATOM 748 C CA . GLY A 1 98 ? -12.834 -9.338 23.506 1.00 98.06 98 GLY A CA 1
ATOM 749 C C . GLY A 1 98 ? -11.827 -8.628 24.420 1.00 98.06 98 GLY A C 1
ATOM 750 O O . GLY A 1 98 ? -12.221 -8.063 25.432 1.00 98.06 98 GLY A O 1
ATOM 751 N N . VAL A 1 99 ? -10.534 -8.647 24.077 1.00 98.50 99 VAL A N 1
ATOM 752 C CA . VAL A 1 99 ? -9.459 -8.010 24.861 1.00 98.50 99 VAL A CA 1
ATOM 753 C C . VAL A 1 99 ? -9.373 -6.508 24.568 1.00 98.50 99 VAL A C 1
ATOM 755 O O . VAL A 1 99 ? -8.975 -5.732 25.431 1.00 98.50 99 VAL A O 1
ATOM 758 N N . ALA A 1 100 ? -9.760 -6.088 23.361 1.00 98.00 100 ALA A N 1
ATOM 759 C CA . ALA A 1 100 ? -9.794 -4.688 22.946 1.00 98.00 100 ALA A CA 1
ATOM 760 C C . ALA A 1 100 ? -11.178 -4.304 22.386 1.00 98.00 100 ALA A C 1
ATOM 762 O O . ALA A 1 100 ? -11.852 -5.146 21.784 1.00 98.00 100 ALA A O 1
ATOM 763 N N . PRO A 1 101 ? -11.612 -3.038 22.530 1.00 97.69 101 PRO A N 1
ATOM 764 C CA . PRO A 1 101 ? -12.867 -2.571 21.948 1.00 97.69 101 PRO A CA 1
ATOM 765 C C . PRO A 1 101 ? -12.786 -2.503 20.416 1.00 97.69 101 PRO A C 1
ATOM 767 O O . PRO A 1 101 ? -11.721 -2.272 19.851 1.00 97.69 101 PRO A O 1
ATOM 770 N N . ALA A 1 102 ? -13.922 -2.606 19.718 1.00 96.88 102 ALA A N 1
ATOM 771 C CA . ALA A 1 102 ? -13.962 -2.551 18.249 1.00 96.88 102 ALA A CA 1
ATOM 772 C C . ALA A 1 102 ? -13.431 -1.232 17.645 1.00 96.88 102 ALA A C 1
ATOM 774 O O . ALA A 1 102 ? -12.960 -1.228 16.505 1.00 96.88 102 ALA A O 1
ATOM 775 N N . ALA A 1 103 ? -13.482 -0.132 18.405 1.00 96.75 103 ALA A N 1
ATOM 776 C CA . ALA A 1 103 ? -12.891 1.156 18.033 1.00 96.75 103 ALA A CA 1
ATOM 777 C C . ALA A 1 103 ? -11.353 1.103 17.965 1.00 96.75 103 ALA A C 1
ATOM 779 O O . ALA A 1 103 ? -10.723 1.891 17.272 1.00 96.75 103 ALA A O 1
ATOM 780 N N . PHE A 1 104 ? -10.716 0.122 18.616 1.00 97.50 104 PHE A N 1
ATOM 781 C CA . PHE A 1 104 ? -9.267 -0.057 18.534 1.00 97.50 104 PHE A CA 1
ATOM 782 C C . PHE A 1 104 ? -8.789 -0.327 17.101 1.00 97.50 104 PHE A C 1
ATOM 784 O O . PHE A 1 104 ? -7.681 0.054 16.730 1.00 97.50 104 PHE A O 1
ATOM 791 N N . LEU A 1 105 ? -9.641 -0.926 16.265 1.00 98.31 105 LEU A N 1
ATOM 792 C CA . LEU A 1 105 ? -9.355 -1.167 14.850 1.00 98.31 105 LEU A CA 1
ATOM 793 C C . LEU A 1 105 ? -9.324 0.118 14.009 1.00 98.31 105 LEU A C 1
ATOM 795 O O . LEU A 1 105 ? -8.763 0.087 12.919 1.00 98.31 105 LEU A O 1
ATOM 799 N N . ASP A 1 106 ? -9.841 1.248 14.503 1.00 97.25 106 ASP A N 1
ATOM 800 C CA . ASP A 1 106 ? -9.735 2.541 13.806 1.00 97.25 106 ASP A CA 1
ATOM 801 C C . ASP A 1 106 ? -8.282 3.038 13.757 1.00 97.25 106 ASP A C 1
ATOM 803 O O . ASP A 1 106 ? -7.885 3.744 12.829 1.00 97.25 106 ASP A O 1
ATOM 807 N N . SER A 1 107 ? -7.445 2.579 14.696 1.00 97.88 107 SER A N 1
ATOM 808 C CA . SER A 1 107 ? -6.006 2.855 14.682 1.00 97.88 107 SER A CA 1
ATOM 809 C C . SER A 1 107 ? -5.299 2.287 13.446 1.00 97.88 107 SER A C 1
ATOM 811 O O . SER A 1 107 ? -4.247 2.787 13.069 1.00 97.88 107 SER A O 1
ATOM 813 N N . TYR A 1 108 ? -5.846 1.253 12.794 1.00 98.50 108 TYR A N 1
ATOM 814 C CA . TYR A 1 108 ? -5.242 0.679 11.589 1.00 98.50 108 TYR A CA 1
ATOM 815 C C . TYR A 1 108 ? -5.153 1.707 10.456 1.00 98.50 108 TYR A C 1
ATOM 817 O O . TYR A 1 108 ? -4.071 1.946 9.923 1.00 98.50 108 TYR A O 1
ATOM 825 N N . GLU A 1 109 ? -6.270 2.352 10.119 1.00 97.69 109 GLU A N 1
ATOM 826 C CA . GLU A 1 109 ? -6.299 3.379 9.076 1.00 97.69 109 GLU A CA 1
ATOM 827 C C . GLU A 1 109 ? -5.457 4.591 9.483 1.00 97.69 109 GLU A C 1
ATOM 829 O O . GLU A 1 109 ? -4.637 5.062 8.692 1.00 97.69 109 GLU A O 1
ATOM 834 N N . ALA A 1 110 ? -5.610 5.044 10.732 1.00 97.44 110 ALA A N 1
ATOM 835 C CA . ALA A 1 110 ? -4.895 6.203 11.257 1.00 97.44 110 ALA A CA 1
ATOM 836 C C . ALA A 1 110 ? -3.366 6.033 11.209 1.00 97.44 110 ALA A C 1
ATOM 838 O O . ALA A 1 110 ? -2.650 6.997 10.952 1.00 97.44 110 ALA A O 1
ATOM 839 N N . GLU A 1 111 ? -2.861 4.816 11.420 1.00 97.75 111 GLU A N 1
ATOM 840 C CA . GLU A 1 111 ? -1.428 4.518 11.369 1.00 97.75 111 GLU A CA 1
ATOM 841 C C . GLU A 1 111 ? -0.931 4.212 9.950 1.00 97.75 111 GLU A C 1
ATOM 843 O O . GLU A 1 111 ? 0.176 4.608 9.586 1.00 97.75 111 GLU A O 1
ATOM 848 N N . ARG A 1 112 ? -1.706 3.477 9.140 1.00 97.69 112 ARG A N 1
ATOM 849 C CA . ARG A 1 112 ? -1.213 2.907 7.873 1.00 97.69 112 ARG A CA 1
ATOM 850 C C . ARG A 1 112 ? -1.488 3.766 6.651 1.00 97.69 112 ARG A C 1
ATOM 852 O O . ARG A 1 112 ? -0.680 3.762 5.722 1.00 97.69 112 ARG A O 1
ATOM 859 N N . ARG A 1 113 ? -2.567 4.550 6.644 1.00 96.00 113 ARG A N 1
ATOM 860 C CA . ARG A 1 113 ? -2.873 5.438 5.517 1.00 96.00 113 ARG A CA 1
ATOM 861 C C . ARG A 1 113 ? -1.823 6.547 5.329 1.00 96.00 113 ARG A C 1
ATOM 863 O O . ARG A 1 113 ? -1.428 6.757 4.181 1.00 96.00 113 ARG A O 1
ATOM 870 N N . PRO A 1 114 ? -1.292 7.203 6.385 1.00 94.94 114 PRO A N 1
ATOM 871 C CA . PRO A 1 114 ? -0.198 8.167 6.228 1.00 94.94 114 PRO A CA 1
ATOM 872 C C . PRO A 1 114 ? 1.075 7.549 5.634 1.00 94.94 114 PRO A C 1
ATOM 874 O O . PRO A 1 114 ? 1.712 8.171 4.788 1.00 94.94 114 PRO A O 1
ATOM 877 N N . VAL A 1 115 ? 1.407 6.307 6.008 1.00 92.06 115 VAL A N 1
ATOM 878 C CA . VAL A 1 115 ? 2.553 5.574 5.438 1.00 92.06 115 VAL A CA 1
ATOM 879 C C . VAL A 1 115 ? 2.339 5.313 3.945 1.00 92.06 115 VAL A C 1
ATOM 881 O O . VAL A 1 115 ? 3.235 5.567 3.143 1.00 92.06 115 VAL A O 1
ATOM 884 N N . GLY A 1 116 ? 1.140 4.868 3.552 1.00 86.62 116 GLY A N 1
ATOM 885 C CA . GLY A 1 116 ? 0.780 4.699 2.140 1.00 86.62 116 GLY A CA 1
ATOM 886 C C . GLY A 1 116 ? 0.900 6.003 1.344 1.00 86.62 116 GLY A C 1
ATOM 887 O O . GLY A 1 116 ? 1.495 6.016 0.266 1.00 86.62 116 GLY A O 1
ATOM 888 N N . ALA A 1 117 ? 0.410 7.117 1.898 1.00 88.19 117 ALA A N 1
ATOM 889 C CA . ALA A 1 117 ? 0.525 8.440 1.283 1.00 88.19 117 ALA A CA 1
ATOM 890 C C . ALA A 1 117 ? 1.990 8.875 1.101 1.00 88.19 117 ALA A C 1
ATOM 892 O O . ALA A 1 117 ? 2.372 9.347 0.031 1.00 88.19 117 ALA A O 1
ATOM 893 N N . GLU A 1 118 ? 2.829 8.670 2.117 1.00 85.94 118 GLU A N 1
ATOM 894 C CA . GLU A 1 118 ? 4.250 9.005 2.052 1.00 85.94 118 GLU A CA 1
ATOM 895 C C . GLU A 1 118 ? 4.987 8.182 0.985 1.00 85.94 118 GLU A C 1
ATOM 897 O O . GLU A 1 118 ? 5.791 8.725 0.221 1.00 85.94 118 GLU A O 1
ATOM 902 N N . VAL A 1 119 ? 4.703 6.880 0.890 1.00 81.38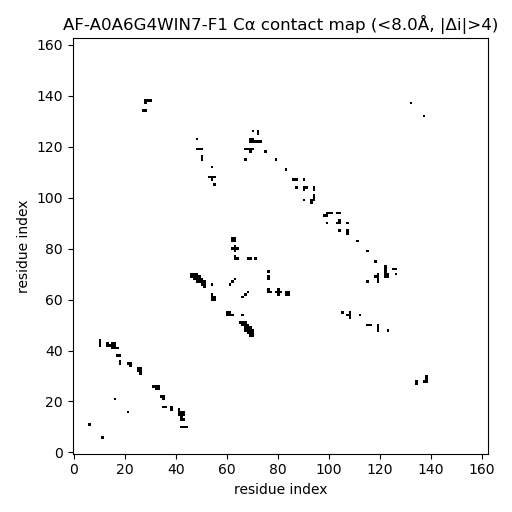 119 VAL A N 1
ATOM 903 C CA . VAL A 1 119 ? 5.300 6.014 -0.136 1.00 81.38 119 VAL A CA 1
ATOM 904 C C . VAL A 1 119 ? 4.882 6.468 -1.536 1.00 81.38 119 VAL A C 1
ATOM 906 O O . VAL A 1 119 ? 5.737 6.549 -2.423 1.00 81.38 119 VAL A O 1
ATOM 909 N N . VAL A 1 120 ? 3.609 6.825 -1.742 1.00 78.75 120 VAL A N 1
ATOM 910 C CA . VAL A 1 120 ? 3.115 7.374 -3.017 1.00 78.75 120 VAL A CA 1
ATOM 911 C C . VAL A 1 120 ? 3.867 8.656 -3.394 1.00 78.75 120 VAL A C 1
ATOM 913 O O . VAL A 1 120 ? 4.361 8.766 -4.517 1.00 78.75 120 VAL A O 1
ATOM 916 N N . GLU A 1 121 ? 4.041 9.600 -2.467 1.00 78.31 121 GLU A N 1
ATOM 917 C CA . GLU A 1 121 ? 4.741 10.861 -2.755 1.00 78.31 121 GLU A CA 1
ATOM 918 C C . GLU A 1 121 ? 6.246 10.665 -3.013 1.00 78.31 121 GLU A C 1
ATOM 920 O O . GLU A 1 121 ? 6.794 11.205 -3.980 1.00 78.31 121 GLU A O 1
ATOM 925 N N . ARG A 1 122 ? 6.930 9.823 -2.226 1.00 70.62 122 ARG A N 1
ATOM 926 C CA . ARG A 1 122 ? 8.356 9.511 -2.444 1.00 70.62 122 ARG A CA 1
ATOM 927 C C . ARG A 1 122 ? 8.590 8.833 -3.799 1.00 70.62 122 ARG A C 1
ATOM 929 O O . ARG A 1 122 ? 9.533 9.168 -4.521 1.00 70.62 122 ARG A O 1
ATOM 936 N N . THR A 1 123 ? 7.727 7.890 -4.172 1.00 60.62 123 THR A N 1
ATOM 937 C CA . THR A 1 123 ? 7.846 7.154 -5.442 1.00 60.62 123 THR A CA 1
ATOM 938 C C . THR A 1 123 ? 7.462 8.001 -6.656 1.00 60.62 123 THR A C 1
ATOM 940 O O . THR A 1 123 ? 8.041 7.808 -7.731 1.00 60.62 123 THR A O 1
ATOM 943 N N . LYS A 1 124 ? 6.570 8.989 -6.502 1.00 66.12 124 LYS A N 1
ATOM 944 C CA . LYS A 1 124 ? 6.259 10.003 -7.522 1.00 66.12 124 LYS A CA 1
ATOM 945 C C . LYS A 1 124 ? 7.495 10.809 -7.916 1.00 66.12 124 LYS A C 1
ATOM 947 O O . LYS A 1 124 ? 7.827 10.873 -9.101 1.00 66.12 124 LYS A O 1
ATOM 952 N N . ALA A 1 125 ? 8.211 11.356 -6.933 1.00 60.75 125 ALA A N 1
ATOM 953 C CA . ALA A 1 125 ? 9.426 12.138 -7.167 1.00 60.75 125 ALA A CA 1
ATOM 954 C C . ALA A 1 125 ? 10.509 11.313 -7.887 1.00 60.75 125 ALA A C 1
ATOM 956 O O . ALA A 1 125 ? 11.096 11.762 -8.874 1.00 60.75 125 ALA A O 1
ATOM 957 N N . ALA A 1 126 ? 10.718 10.066 -7.453 1.00 60.03 126 ALA A N 1
ATOM 958 C CA . ALA A 1 126 ? 11.681 9.168 -8.081 1.00 60.03 126 ALA A CA 1
ATOM 959 C C . ALA A 1 126 ? 11.285 8.796 -9.523 1.00 60.03 126 ALA A C 1
ATOM 961 O O . ALA A 1 126 ? 12.132 8.797 -10.415 1.00 60.03 126 ALA A O 1
ATOM 962 N N . SER A 1 127 ? 10.002 8.522 -9.779 1.00 59.31 127 SER A N 1
ATOM 963 C CA . SER A 1 127 ? 9.515 8.095 -11.100 1.00 59.31 127 SER A CA 1
ATOM 964 C C . SER A 1 127 ? 9.572 9.214 -12.140 1.00 59.31 127 SER A C 1
ATOM 966 O O . SER A 1 127 ? 9.977 8.961 -13.273 1.00 59.31 127 SER A O 1
ATOM 968 N N . ILE A 1 128 ? 9.270 10.462 -11.757 1.00 60.78 128 ILE A N 1
ATOM 969 C CA . ILE A 1 128 ? 9.491 11.639 -12.618 1.00 60.78 128 ILE A CA 1
ATOM 970 C C . ILE A 1 128 ? 10.980 11.764 -12.968 1.00 60.78 128 ILE A C 1
ATOM 972 O O . ILE A 1 128 ? 11.324 12.012 -14.123 1.00 60.78 128 ILE A O 1
ATOM 976 N N . GLY A 1 129 ? 11.872 11.515 -12.005 1.00 56.75 129 GLY A N 1
ATOM 977 C CA . GLY A 1 129 ? 13.322 11.519 -12.209 1.00 56.75 129 GLY A CA 1
ATOM 978 C C . GLY A 1 129 ? 13.862 10.396 -13.107 1.00 56.75 129 GLY A C 1
ATOM 979 O O . GLY A 1 129 ? 14.970 10.533 -13.624 1.00 56.75 129 GLY A O 1
ATOM 980 N N . TYR A 1 130 ? 13.117 9.303 -13.306 1.00 57.81 130 TYR A N 1
ATOM 981 C C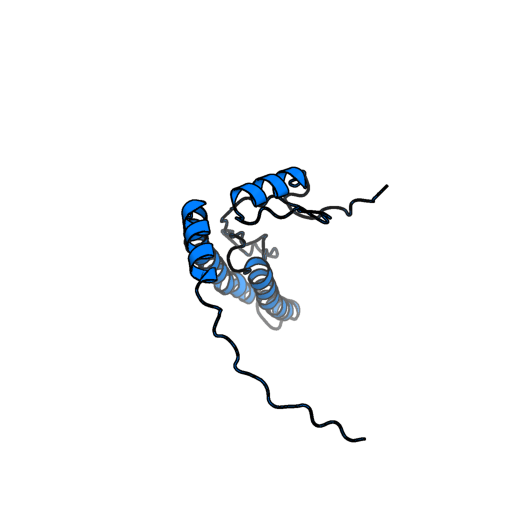A . TYR A 1 130 ? 13.432 8.254 -14.287 1.00 57.81 130 TYR A CA 1
ATOM 982 C C . TYR A 1 130 ? 12.810 8.542 -15.659 1.00 57.81 130 TYR A C 1
ATOM 984 O O . TYR A 1 130 ? 13.487 8.372 -16.668 1.00 57.81 130 TYR A O 1
ATOM 992 N N . ALA A 1 131 ? 11.567 9.030 -15.713 1.00 54.03 131 ALA A N 1
ATOM 993 C CA . ALA A 1 131 ? 10.871 9.349 -16.964 1.00 54.03 131 ALA A CA 1
ATOM 994 C C . ALA A 1 131 ? 11.482 10.551 -17.711 1.00 54.03 131 ALA A C 1
ATOM 996 O O . ALA 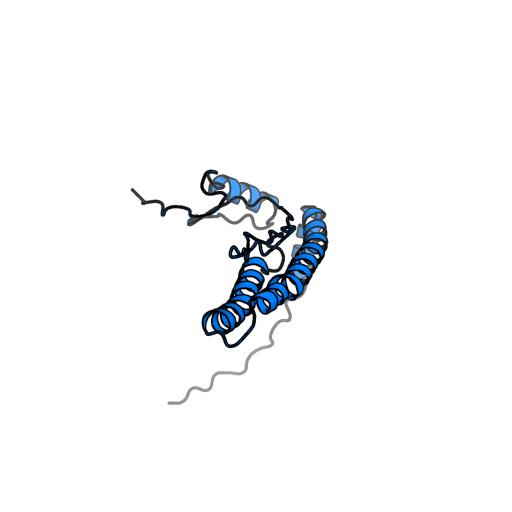A 1 131 ? 11.451 10.607 -18.935 1.00 54.03 131 ALA A O 1
ATOM 997 N N . SER A 1 132 ? 12.083 11.494 -16.981 1.00 46.75 132 SER A N 1
ATOM 998 C CA . SER A 1 132 ? 12.807 12.648 -17.540 1.00 46.75 132 SER A CA 1
ATOM 999 C C . SER A 1 132 ? 14.211 12.311 -18.065 1.00 46.75 132 SER A C 1
ATOM 1001 O O . SER A 1 132 ? 14.899 13.179 -18.606 1.00 46.75 132 SER A O 1
ATOM 1003 N N . ARG A 1 133 ? 14.656 11.051 -17.949 1.00 53.59 133 ARG A N 1
ATOM 1004 C CA . ARG A 1 133 ? 15.950 10.601 -18.476 1.00 53.59 133 ARG A CA 1
ATOM 1005 C C . ARG A 1 133 ? 15.800 10.170 -19.928 1.00 53.59 133 ARG A C 1
ATOM 1007 O O . ARG A 1 133 ? 15.317 9.086 -20.230 1.00 53.59 133 ARG A O 1
ATOM 1014 N N . THR A 1 134 ? 16.266 11.012 -20.842 1.00 51.72 134 THR A N 1
ATOM 1015 C CA . THR A 1 134 ? 16.411 10.656 -22.259 1.00 51.72 134 THR A CA 1
ATOM 1016 C C . THR A 1 134 ? 17.433 9.532 -22.444 1.00 51.72 134 THR A C 1
ATOM 1018 O O . THR A 1 134 ? 18.378 9.407 -21.662 1.00 51.72 134 THR A O 1
ATOM 1021 N N . ALA A 1 135 ? 17.321 8.753 -23.524 1.00 50.56 135 ALA A N 1
ATOM 1022 C CA . ALA A 1 135 ? 18.301 7.716 -23.869 1.00 50.56 135 ALA A CA 1
ATOM 1023 C C . ALA A 1 135 ? 19.751 8.250 -23.939 1.00 50.56 135 ALA A C 1
ATOM 1025 O O . ALA A 1 135 ? 20.698 7.517 -23.662 1.00 50.56 135 ALA A O 1
ATOM 1026 N N . ALA A 1 136 ? 19.938 9.540 -24.244 1.00 50.97 136 ALA A N 1
ATOM 1027 C CA . ALA A 1 136 ? 21.230 10.226 -24.189 1.00 50.97 136 ALA A CA 1
ATOM 1028 C C . ALA A 1 136 ? 21.807 10.314 -22.757 1.00 50.97 136 ALA A C 1
ATOM 1030 O O . ALA A 1 136 ? 22.994 10.084 -22.545 1.00 50.97 136 ALA A O 1
ATOM 1031 N N . SER A 1 137 ? 20.960 10.572 -21.757 1.00 54.34 137 SER A N 1
ATOM 1032 C CA . SER A 1 137 ? 21.340 10.682 -20.337 1.00 54.34 137 SER A CA 1
ATOM 1033 C C . SER A 1 137 ? 21.616 9.336 -19.644 1.00 54.34 137 SER A C 1
ATOM 1035 O O . SER A 1 137 ? 22.217 9.293 -18.564 1.00 54.34 137 SER A O 1
ATOM 1037 N N . VAL A 1 138 ? 21.172 8.233 -20.252 1.00 54.34 138 VAL A N 1
ATOM 1038 C CA . VAL A 1 138 ? 21.532 6.862 -19.862 1.00 54.34 138 VAL A CA 1
ATOM 1039 C C . VAL A 1 138 ? 22.876 6.486 -20.496 1.00 54.34 138 VAL A C 1
ATOM 1041 O O . VAL A 1 138 ? 23.787 6.087 -19.773 1.00 54.34 138 VAL A O 1
ATOM 1044 N N . ARG A 1 139 ? 23.060 6.748 -21.803 1.00 52.69 139 ARG A N 1
ATOM 1045 C CA . ARG A 1 139 ? 24.332 6.519 -22.522 1.00 52.69 139 ARG A CA 1
ATOM 1046 C C . ARG A 1 139 ? 25.520 7.264 -21.909 1.00 52.69 139 ARG A C 1
ATOM 1048 O O . ARG A 1 139 ? 26.585 6.678 -21.741 1.00 52.69 139 ARG A O 1
ATOM 1055 N N . ALA A 1 140 ? 25.328 8.523 -21.513 1.00 52.75 140 ALA A N 1
ATOM 1056 C CA . ALA A 1 140 ? 26.374 9.331 -20.882 1.00 52.75 140 ALA A CA 1
ATOM 1057 C C . ALA A 1 140 ? 26.887 8.736 -19.553 1.00 52.75 140 ALA A C 1
ATOM 1059 O O . ALA A 1 140 ? 28.044 8.933 -19.195 1.00 52.75 140 ALA A O 1
ATOM 1060 N N . ARG A 1 141 ? 26.054 7.971 -18.830 1.00 48.00 141 ARG A N 1
ATOM 1061 C CA . ARG A 1 141 ? 26.452 7.307 -17.579 1.00 48.00 141 ARG A CA 1
ATOM 1062 C C . ARG A 1 141 ? 27.141 5.971 -17.802 1.00 48.00 141 ARG A C 1
ATOM 1064 O O . ARG A 1 141 ? 28.110 5.702 -17.107 1.00 48.00 141 ARG A O 1
ATOM 1071 N N . SER A 1 142 ? 26.710 5.173 -18.777 1.00 45.03 142 SER A N 1
ATOM 1072 C CA . SER A 1 142 ? 27.419 3.932 -19.121 1.00 45.03 142 SER A CA 1
ATOM 1073 C C . SER A 1 142 ? 28.860 4.210 -19.564 1.00 45.03 142 SER A C 1
ATOM 1075 O O . SER A 1 142 ? 29.762 3.484 -19.162 1.00 45.03 142 SER A O 1
ATOM 1077 N N . ALA A 1 143 ? 29.089 5.314 -20.287 1.00 44.78 143 ALA A N 1
ATOM 1078 C CA . ALA A 1 143 ? 30.434 5.778 -20.635 1.00 44.78 143 ALA A CA 1
ATOM 1079 C C . ALA A 1 143 ? 31.241 6.289 -19.421 1.00 44.78 143 ALA A C 1
ATOM 1081 O O . ALA A 1 143 ? 32.459 6.148 -19.386 1.00 44.78 143 ALA A O 1
ATOM 1082 N N . ALA A 1 144 ? 30.578 6.859 -18.408 1.00 39.16 144 ALA A N 1
ATOM 1083 C CA . ALA A 1 144 ? 31.232 7.306 -17.176 1.00 39.16 144 ALA A CA 1
ATOM 1084 C C . ALA A 1 144 ? 31.564 6.139 -16.223 1.00 39.16 144 ALA A C 1
ATOM 1086 O O . ALA A 1 144 ? 32.587 6.171 -15.543 1.00 39.16 144 ALA A O 1
ATOM 1087 N N . SER A 1 145 ? 30.745 5.082 -16.197 1.00 36.41 145 SER A N 1
ATOM 1088 C CA . SER A 1 145 ? 31.005 3.872 -15.405 1.00 36.41 145 SER A CA 1
ATOM 1089 C C . SER A 1 145 ? 32.068 2.961 -16.027 1.00 36.41 145 SER A C 1
ATOM 1091 O O . SER A 1 145 ? 32.739 2.248 -15.290 1.00 36.41 145 SER A O 1
ATOM 1093 N N . SER A 1 146 ? 32.293 3.019 -17.345 1.00 31.81 146 SER A N 1
ATOM 1094 C CA . SER A 1 146 ? 33.368 2.261 -18.006 1.00 31.81 146 SER A CA 1
ATOM 1095 C C . SER A 1 146 ? 34.773 2.851 -17.816 1.00 31.81 146 SER A C 1
ATOM 1097 O O . SER A 1 146 ? 35.746 2.219 -18.212 1.00 31.81 146 SER A O 1
ATOM 1099 N N . VAL A 1 147 ? 34.911 4.037 -17.211 1.00 38.12 147 VAL A N 1
ATOM 1100 C CA . VAL A 1 147 ? 36.219 4.689 -16.980 1.00 38.12 147 VAL A CA 1
ATOM 1101 C C . VAL A 1 147 ? 36.739 4.478 -15.545 1.00 38.12 147 VAL A C 1
ATOM 1103 O O . VAL A 1 147 ? 37.902 4.748 -15.266 1.00 38.12 147 VAL A O 1
ATOM 1106 N N . ALA A 1 148 ? 35.936 3.923 -14.630 1.00 37.53 148 ALA A N 1
ATOM 1107 C CA . ALA A 1 148 ? 36.290 3.821 -13.208 1.00 37.53 148 ALA A CA 1
ATOM 1108 C C . ALA A 1 148 ? 36.758 2.430 -12.731 1.00 37.53 148 ALA A C 1
ATOM 1110 O O . ALA A 1 148 ? 36.849 2.202 -11.524 1.00 37.53 148 ALA A O 1
ATOM 1111 N N . THR A 1 149 ? 37.068 1.471 -13.612 1.00 38.88 149 THR A N 1
ATOM 1112 C CA . THR A 1 149 ? 37.607 0.172 -13.156 1.00 38.88 149 THR A CA 1
ATOM 1113 C C . THR A 1 149 ? 38.611 -0.429 -14.136 1.00 38.88 149 THR A C 1
ATOM 1115 O O . THR A 1 149 ? 38.343 -1.415 -14.811 1.00 38.88 149 THR A O 1
ATOM 1118 N N . TYR A 1 150 ? 39.808 0.155 -14.181 1.00 29.98 150 TYR A N 1
ATOM 1119 C CA . TYR A 1 150 ? 41.020 -0.587 -14.529 1.00 29.98 150 TYR A CA 1
ATOM 1120 C C . TYR A 1 150 ? 42.207 -0.006 -13.753 1.00 29.98 150 TYR A C 1
ATOM 1122 O O . TYR A 1 150 ? 42.926 0.867 -14.231 1.00 29.98 150 TYR A O 1
ATOM 1130 N N . LEU A 1 151 ? 42.385 -0.468 -12.515 1.00 34.44 151 LEU A N 1
ATOM 1131 C CA . LEU A 1 151 ? 43.683 -0.416 -11.845 1.00 34.44 151 LEU A CA 1
ATOM 1132 C C . LEU A 1 151 ? 44.345 -1.776 -12.101 1.00 34.44 151 LEU A C 1
ATOM 1134 O O . LEU A 1 151 ? 43.783 -2.788 -11.678 1.00 34.44 151 LEU A O 1
ATOM 1138 N N . PRO A 1 152 ? 45.482 -1.843 -12.815 1.00 30.81 152 PRO A N 1
ATOM 1139 C CA . PRO A 1 152 ? 46.147 -3.109 -13.078 1.00 30.81 152 PRO A CA 1
ATOM 1140 C C . PRO A 1 152 ? 46.672 -3.675 -11.757 1.00 30.81 152 PRO A C 1
ATOM 1142 O O . PRO A 1 152 ? 47.487 -3.055 -11.075 1.00 30.81 152 PRO A O 1
ATOM 1145 N N . SER A 1 153 ? 46.196 -4.859 -11.383 1.00 38.97 153 SER A N 1
ATOM 1146 C CA . SER A 1 153 ? 46.780 -5.643 -10.299 1.00 38.97 153 SER A CA 1
ATOM 1147 C C . SER A 1 153 ? 48.216 -6.020 -10.676 1.00 38.97 153 SER A C 1
ATOM 1149 O O . SER A 1 153 ? 48.434 -6.681 -11.693 1.00 38.97 153 SER A O 1
ATOM 1151 N N . GLY A 1 154 ? 49.187 -5.575 -9.873 1.00 37.16 154 GLY A N 1
ATOM 1152 C CA . GLY A 1 154 ? 50.594 -5.969 -9.985 1.00 37.16 154 GLY A CA 1
ATOM 1153 C C . GLY A 1 154 ? 50.800 -7.483 -9.812 1.00 37.16 154 GLY A C 1
ATOM 1154 O O . GLY A 1 154 ? 49.886 -8.186 -9.374 1.00 37.16 154 GLY A O 1
ATOM 1155 N N . PRO A 1 155 ? 51.983 -8.010 -10.173 1.00 35.50 155 PRO A N 1
ATOM 1156 C CA . PRO A 1 155 ? 52.208 -9.447 -10.259 1.00 35.50 155 PRO A CA 1
ATOM 1157 C C . PRO A 1 155 ? 52.083 -10.120 -8.885 1.00 35.50 155 PRO A C 1
ATOM 1159 O O . PRO A 1 155 ? 52.686 -9.687 -7.903 1.00 35.50 155 PRO A O 1
ATOM 1162 N N . SER A 1 156 ? 51.295 -11.194 -8.835 1.00 35.59 156 SER A N 1
ATOM 1163 C CA . SER A 1 156 ? 51.146 -12.066 -7.665 1.00 35.59 156 SER A CA 1
ATOM 1164 C C . SER A 1 156 ? 52.426 -12.898 -7.461 1.00 35.59 156 SER A C 1
ATOM 1166 O O . SER A 1 156 ? 52.925 -13.460 -8.441 1.00 35.59 156 SER A O 1
ATOM 1168 N N . PRO A 1 157 ? 52.987 -12.993 -6.238 1.00 30.92 157 PRO A N 1
ATOM 1169 C CA . PRO A 1 157 ? 54.119 -13.866 -5.976 1.00 30.92 157 PRO A CA 1
ATOM 1170 C C . PRO A 1 157 ? 53.702 -15.342 -5.980 1.00 30.92 157 PRO A C 1
ATOM 1172 O O . PRO A 1 157 ? 52.612 -15.710 -5.551 1.00 30.92 157 PRO A O 1
ATOM 1175 N N . ALA A 1 158 ? 54.627 -16.152 -6.488 1.00 33.78 158 ALA A N 1
ATOM 1176 C CA . ALA A 1 158 ? 54.572 -17.581 -6.756 1.00 33.78 158 ALA A CA 1
ATOM 1177 C C . ALA A 1 158 ? 53.809 -18.464 -5.748 1.00 33.78 158 ALA A C 1
ATOM 1179 O O . ALA A 1 158 ? 53.885 -18.305 -4.531 1.00 33.78 158 ALA A O 1
ATOM 1180 N N . ALA A 1 159 ? 53.162 -19.479 -6.325 1.00 35.81 159 ALA A N 1
ATOM 1181 C CA . ALA A 1 159 ? 52.568 -20.628 -5.667 1.00 35.81 159 ALA A CA 1
ATOM 1182 C C . ALA A 1 159 ? 53.548 -21.346 -4.723 1.00 35.81 159 ALA A C 1
ATOM 1184 O O . ALA A 1 159 ? 54.659 -21.701 -5.117 1.00 35.81 159 ALA A O 1
ATOM 1185 N N . ILE A 1 160 ? 53.084 -21.646 -3.510 1.00 29.08 160 ILE A N 1
ATOM 1186 C CA . ILE A 1 160 ? 53.653 -22.688 -2.654 1.00 29.08 160 ILE A CA 1
ATOM 1187 C C . ILE A 1 160 ? 52.574 -23.756 -2.524 1.00 29.08 160 ILE A C 1
ATOM 1189 O O . ILE A 1 160 ? 51.588 -23.578 -1.814 1.00 29.08 160 ILE A O 1
ATOM 1193 N N . GLY A 1 161 ? 52.752 -24.849 -3.258 1.00 28.36 161 GLY A N 1
ATOM 1194 C CA . GLY A 1 161 ? 52.116 -26.117 -2.946 1.00 28.36 161 GLY A CA 1
ATOM 1195 C C . GLY A 1 161 ? 53.148 -27.013 -2.283 1.00 28.36 161 GLY A C 1
ATOM 1196 O O . GLY A 1 161 ? 54.225 -27.179 -2.846 1.00 28.36 161 GLY A O 1
ATOM 1197 N N . VAL A 1 162 ? 52.816 -27.598 -1.133 1.00 28.72 162 VAL A N 1
ATOM 1198 C CA . VAL A 1 162 ? 53.405 -28.859 -0.666 1.00 28.72 162 VAL A CA 1
ATOM 1199 C C . VAL A 1 162 ? 52.341 -29.615 0.138 1.00 28.72 162 VAL A C 1
ATOM 1201 O O . VAL A 1 162 ? 51.842 -29.086 1.125 1.00 28.72 162 VAL A O 1
ATOM 1204 N N . GLN A 1 163 ? 52.021 -30.798 -0.401 1.00 35.88 163 GLN A N 1
ATOM 1205 C CA . GLN A 1 163 ? 51.527 -32.068 0.170 1.00 35.88 163 GLN A CA 1
ATOM 1206 C C . GLN A 1 163 ? 50.624 -32.061 1.407 1.00 35.88 163 GLN A C 1
ATOM 1208 O O . GLN A 1 163 ? 51.099 -31.705 2.505 1.00 35.88 163 GLN A O 1
#

Sequence (163 aa):
MQSAAPIMGIQSETRGPELAHIQAVAENILSDKPQIGDLRWSSTFRISMRLADRYREGRVFIAGDAAHIHPPTGGQGMNTGIQDAYNLAWKLALVLKGVAPAAFLDSYEAERRPVGAEVVERTKAASIGYASRTAASVRARSAASSVATYLPSGPSPAAIGVQ